Protein AF-A0A528D7T6-F1 (afdb_monomer)

pLDDT: mean 82.56, std 14.72, range [48.28, 98.5]

Structure (mmCIF, N/CA/C/O backbone):
data_AF-A0A528D7T6-F1
#
_entry.id   AF-A0A528D7T6-F1
#
loop_
_atom_site.group_PDB
_atom_site.id
_atom_site.type_symbol
_atom_site.label_atom_id
_atom_site.label_alt_id
_atom_site.label_comp_id
_atom_site.label_asym_id
_atom_site.label_entity_id
_atom_site.label_seq_id
_atom_site.pdbx_PDB_ins_code
_atom_site.Cartn_x
_atom_site.Cartn_y
_atom_site.Cartn_z
_atom_site.occupancy
_atom_site.B_iso_or_equiv
_atom_site.auth_seq_id
_atom_site.auth_comp_id
_atom_site.auth_asym_id
_atom_site.auth_atom_id
_atom_site.pdbx_PDB_model_num
ATOM 1 N N . PRO A 1 1 ? -7.955 -0.238 -33.251 1.00 48.28 1 PRO A N 1
ATOM 2 C CA . PRO A 1 1 ? -7.322 0.953 -33.872 1.00 48.28 1 PRO A CA 1
ATOM 3 C C . PRO A 1 1 ? -5.791 0.868 -33.806 1.00 48.28 1 PRO A C 1
ATOM 5 O O . PRO A 1 1 ? -5.232 0.668 -32.732 1.00 48.28 1 PRO A O 1
ATOM 8 N N . MET A 1 2 ? -5.124 0.998 -34.954 1.00 58.38 2 MET A N 1
ATOM 9 C CA . MET A 1 2 ? -3.669 0.837 -35.115 1.00 58.38 2 MET A CA 1
ATOM 10 C C . MET A 1 2 ? -2.843 1.796 -34.225 1.00 58.38 2 MET A C 1
ATOM 12 O O . MET A 1 2 ? -1.721 1.476 -33.854 1.00 58.38 2 MET A O 1
ATOM 16 N N . VAL A 1 3 ? -3.449 2.910 -33.795 1.00 59.38 3 VAL A N 1
ATOM 17 C CA . VAL A 1 3 ? -2.856 3.960 -32.942 1.00 59.38 3 VAL A CA 1
ATOM 18 C C . VAL A 1 3 ? -2.867 3.620 -31.439 1.00 59.38 3 VAL A C 1
ATOM 20 O O . VAL A 1 3 ? -2.119 4.212 -30.672 1.00 59.38 3 VAL A O 1
ATOM 23 N N . LEU A 1 4 ? -3.668 2.641 -30.990 1.00 57.31 4 LEU A N 1
ATOM 24 C CA . LEU A 1 4 ? -3.668 2.220 -29.576 1.00 57.31 4 LEU A CA 1
ATOM 25 C C . LEU A 1 4 ? -2.465 1.335 -29.225 1.00 57.31 4 LEU A C 1
ATOM 27 O O . LEU A 1 4 ? -2.026 1.330 -28.081 1.00 57.31 4 LEU A O 1
ATOM 31 N N . ARG A 1 5 ? -1.915 0.596 -30.196 1.00 58.53 5 ARG A N 1
ATOM 32 C CA . ARG A 1 5 ? -0.816 -0.353 -29.954 1.00 58.53 5 ARG A CA 1
ATOM 33 C C . ARG A 1 5 ? 0.471 0.314 -29.435 1.00 58.53 5 ARG A C 1
ATOM 35 O O . ARG A 1 5 ? 0.990 -0.198 -28.451 1.00 58.53 5 ARG A O 1
ATOM 42 N N . PRO A 1 6 ? 0.949 1.444 -29.998 1.00 59.03 6 PRO A N 1
ATOM 43 C CA . PRO A 1 6 ? 2.157 2.116 -29.511 1.00 59.03 6 PRO A CA 1
ATOM 44 C C . PRO A 1 6 ? 1.998 2.698 -28.101 1.00 59.03 6 PRO A C 1
ATOM 46 O O . PRO A 1 6 ? 2.910 2.631 -27.286 1.00 59.03 6 PRO A O 1
ATOM 49 N N . VAL A 1 7 ? 0.823 3.253 -27.787 1.00 59.69 7 VAL A N 1
ATOM 50 C CA . VAL A 1 7 ? 0.542 3.809 -26.453 1.00 59.69 7 VAL A CA 1
ATOM 51 C C . VAL A 1 7 ? 0.493 2.691 -25.415 1.00 59.69 7 VAL A C 1
ATOM 53 O O . VAL A 1 7 ? 1.084 2.818 -24.347 1.00 59.69 7 VAL A O 1
ATOM 56 N N . VAL A 1 8 ? -0.153 1.572 -25.750 1.00 58.97 8 VAL A N 1
ATOM 57 C CA . VAL A 1 8 ? -0.197 0.384 -24.891 1.00 58.97 8 VAL A CA 1
ATOM 58 C C . VAL A 1 8 ? 1.191 -0.228 -24.717 1.00 58.97 8 VAL A C 1
ATOM 60 O O . VAL A 1 8 ? 1.508 -0.620 -23.606 1.00 58.97 8 VAL A O 1
ATOM 63 N N . SER A 1 9 ? 2.046 -0.263 -25.743 1.00 61.41 9 SER A N 1
ATOM 64 C CA . SER A 1 9 ? 3.409 -0.797 -25.608 1.00 61.41 9 SER A CA 1
ATOM 65 C C . SER A 1 9 ? 4.334 0.107 -24.790 1.00 61.41 9 SER A C 1
ATOM 67 O O . SER A 1 9 ? 5.147 -0.396 -24.027 1.00 61.41 9 SER A O 1
ATOM 69 N N . VAL A 1 10 ? 4.200 1.433 -24.903 1.00 62.38 10 VAL A N 1
ATOM 70 C CA . VAL A 1 10 ? 4.949 2.383 -24.059 1.00 62.38 10 VAL A CA 1
ATOM 71 C C . VAL A 1 10 ? 4.461 2.321 -22.613 1.00 62.38 10 VAL A C 1
ATOM 73 O O . VAL A 1 10 ? 5.266 2.384 -21.688 1.00 62.38 10 VAL A O 1
ATOM 76 N N . LEU A 1 11 ? 3.149 2.170 -22.403 1.00 61.44 11 LEU A N 1
ATOM 77 C CA . LEU A 1 11 ? 2.601 1.888 -21.082 1.00 61.44 11 LEU A CA 1
ATOM 78 C C . LEU A 1 11 ? 3.108 0.543 -20.563 1.00 61.44 11 LEU A C 1
ATOM 80 O O . LEU A 1 11 ? 3.524 0.506 -19.423 1.00 61.44 11 LEU A O 1
ATOM 84 N N . ASP A 1 12 ? 3.140 -0.519 -21.369 1.00 62.59 12 ASP A N 1
ATOM 85 C CA . ASP A 1 12 ? 3.636 -1.850 -20.984 1.00 62.59 12 ASP A CA 1
ATOM 86 C C . ASP A 1 12 ? 5.122 -1.825 -20.594 1.00 62.59 12 ASP A C 1
ATOM 88 O O . ASP A 1 12 ? 5.502 -2.371 -19.563 1.00 62.59 12 ASP A O 1
ATOM 92 N N . GLU A 1 13 ? 5.963 -1.118 -21.352 1.00 60.53 13 GLU A N 1
ATOM 93 C CA . GLU A 1 13 ? 7.365 -0.878 -20.984 1.00 60.53 13 GLU A CA 1
ATOM 94 C C . GLU A 1 13 ? 7.502 -0.077 -19.692 1.00 60.53 13 GLU A C 1
ATOM 96 O O . GLU A 1 13 ? 8.329 -0.408 -18.847 1.00 60.53 13 GLU A O 1
ATOM 101 N N . LYS A 1 14 ? 6.672 0.955 -19.504 1.00 59.00 14 LYS A N 1
ATOM 102 C CA . LYS A 1 14 ? 6.654 1.710 -18.250 1.00 59.00 14 LYS A CA 1
ATOM 103 C C . LYS A 1 14 ? 6.065 0.907 -17.101 1.00 59.00 14 LYS A C 1
ATOM 105 O O . LYS A 1 14 ? 6.457 1.172 -15.976 1.00 59.00 14 LYS A O 1
ATOM 110 N N . LEU A 1 15 ? 5.145 -0.025 -17.351 1.00 61.56 15 LEU A N 1
ATOM 111 C CA . LEU A 1 15 ? 4.477 -0.906 -16.384 1.00 61.56 15 LEU A CA 1
ATOM 112 C C . LEU A 1 15 ? 5.413 -2.023 -15.910 1.00 61.56 15 LEU A C 1
ATOM 114 O O . LEU A 1 15 ? 5.404 -2.380 -14.729 1.00 61.56 15 LEU A O 1
ATOM 118 N N . LYS A 1 16 ? 6.260 -2.547 -16.805 1.00 57.72 16 LYS A N 1
ATOM 119 C CA . LYS A 1 16 ? 7.308 -3.519 -16.479 1.00 57.72 16 LYS A CA 1
ATOM 120 C C . LYS A 1 16 ? 8.270 -2.917 -15.456 1.00 57.72 16 LYS A C 1
ATOM 122 O O . LYS A 1 16 ? 9.040 -2.012 -15.750 1.00 57.72 16 LYS A O 1
ATOM 127 N N . GLY A 1 17 ? 8.213 -3.420 -14.224 1.00 60.75 17 GLY A N 1
ATOM 128 C CA . GLY A 1 17 ? 9.040 -2.929 -13.120 1.00 60.75 17 GLY A CA 1
ATOM 129 C C . GLY A 1 17 ? 8.464 -1.747 -12.334 1.00 60.75 17 GLY A C 1
ATOM 130 O O . GLY A 1 17 ? 9.073 -1.362 -11.338 1.00 60.75 17 GLY A O 1
ATOM 131 N N . SER A 1 18 ? 7.320 -1.173 -12.734 1.00 73.62 18 SER A N 1
ATOM 132 C CA . SER A 1 18 ? 6.689 -0.046 -12.022 1.00 73.62 18 SER A CA 1
ATOM 133 C C . SER A 1 18 ? 5.397 -0.394 -11.298 1.00 73.62 18 SER A C 1
ATOM 135 O O . SER A 1 18 ? 4.955 0.401 -10.476 1.00 73.62 18 SER A O 1
ATOM 137 N N . LEU A 1 19 ? 4.803 -1.566 -11.549 1.00 80.00 19 LEU A N 1
ATOM 138 C CA . LEU A 1 19 ? 3.559 -1.980 -10.891 1.00 80.00 19 LEU A CA 1
ATOM 139 C C . LEU A 1 19 ? 3.672 -1.967 -9.366 1.00 80.00 19 LEU A C 1
ATOM 141 O O . LEU A 1 19 ? 2.816 -1.412 -8.686 1.00 80.00 19 LEU A O 1
ATOM 145 N N . SER A 1 20 ? 4.755 -2.520 -8.833 1.00 86.19 20 SER A N 1
ATOM 146 C CA . SER A 1 20 ? 5.105 -2.439 -7.414 1.00 86.19 20 SER A CA 1
ATOM 147 C C . SER A 1 20 ? 5.244 -0.983 -6.949 1.00 86.19 20 SER A C 1
ATOM 149 O O . SER A 1 20 ? 4.707 -0.619 -5.906 1.00 86.19 20 SER A O 1
ATOM 151 N N . GLY A 1 21 ? 5.892 -0.133 -7.751 1.00 86.00 21 GLY A N 1
ATOM 152 C CA . GLY A 1 21 ? 5.995 1.311 -7.530 1.00 86.00 21 GLY A CA 1
ATOM 153 C C . GLY A 1 21 ? 4.634 2.005 -7.443 1.00 86.00 21 GLY A C 1
ATOM 154 O O . GLY A 1 21 ? 4.413 2.816 -6.547 1.00 86.00 21 GLY A O 1
ATOM 155 N N . PHE A 1 22 ? 3.696 1.653 -8.324 1.00 87.31 22 PHE A N 1
ATOM 156 C CA . PHE A 1 22 ? 2.332 2.183 -8.317 1.00 87.31 22 PHE A CA 1
ATOM 157 C C . PHE A 1 22 ? 1.560 1.719 -7.092 1.00 87.31 22 PHE A C 1
ATOM 159 O O . PHE A 1 22 ? 0.891 2.531 -6.458 1.00 87.31 22 PHE A O 1
ATOM 166 N N . VAL A 1 23 ? 1.699 0.442 -6.725 1.00 90.88 23 VAL A N 1
ATOM 167 C CA . VAL A 1 23 ? 1.124 -0.099 -5.491 1.00 90.88 23 VAL A CA 1
ATOM 168 C C . VAL A 1 23 ? 1.648 0.681 -4.284 1.00 90.88 23 VAL A C 1
ATOM 170 O O . VAL A 1 23 ? 0.843 1.182 -3.509 1.00 90.88 23 VAL A O 1
ATOM 173 N N . GLY A 1 24 ? 2.963 0.881 -4.158 1.00 92.06 24 GLY A N 1
ATOM 174 C CA . GLY A 1 24 ? 3.536 1.649 -3.046 1.00 92.06 24 GLY A CA 1
ATOM 175 C C . GLY A 1 24 ? 3.103 3.117 -3.022 1.00 92.06 24 GLY A C 1
ATOM 176 O O . GLY A 1 24 ? 2.778 3.642 -1.961 1.00 92.06 24 GLY A O 1
ATOM 177 N N . ALA A 1 25 ? 3.026 3.775 -4.182 1.00 90.44 25 ALA A N 1
ATOM 178 C CA . ALA A 1 25 ? 2.553 5.157 -4.270 1.00 90.44 25 ALA A CA 1
ATOM 179 C C . ALA A 1 25 ? 1.080 5.298 -3.848 1.00 90.44 25 ALA A C 1
ATOM 181 O O . ALA A 1 25 ? 0.717 6.260 -3.171 1.00 90.44 25 ALA A O 1
ATOM 182 N N . LEU A 1 26 ? 0.229 4.345 -4.236 1.00 91.69 26 LEU A N 1
ATOM 183 C CA . LEU A 1 26 ? -1.191 4.345 -3.882 1.00 91.69 26 LEU A CA 1
ATOM 184 C C . LEU A 1 26 ? -1.428 3.933 -2.428 1.00 91.69 26 LEU A C 1
ATOM 186 O O . LEU A 1 26 ? -2.291 4.521 -1.787 1.00 91.69 26 LEU A O 1
ATOM 190 N N . LEU A 1 27 ? -0.645 2.994 -1.889 1.00 94.62 27 LEU A N 1
ATOM 191 C CA . LEU A 1 27 ? -0.640 2.675 -0.457 1.00 94.62 27 LEU A CA 1
ATOM 192 C C . LEU A 1 27 ? -0.335 3.916 0.386 1.00 94.62 27 LEU A C 1
ATOM 194 O O . LEU A 1 27 ? -1.046 4.192 1.351 1.00 94.62 27 LEU A O 1
ATOM 198 N N . LEU A 1 28 ? 0.668 4.703 -0.011 1.00 94.75 28 LEU A N 1
ATOM 199 C CA . LEU A 1 28 ? 1.002 5.935 0.696 1.00 94.75 28 LEU A CA 1
ATOM 200 C C . LEU A 1 28 ? -0.116 6.977 0.572 1.00 94.75 28 LEU A C 1
ATOM 202 O O . LEU A 1 28 ? -0.528 7.546 1.573 1.00 94.75 28 LEU A O 1
ATOM 206 N N . ARG A 1 29 ? -0.617 7.218 -0.645 1.00 92.44 29 ARG A N 1
ATOM 207 C CA . ARG A 1 29 ? -1.605 8.275 -0.915 1.00 92.44 29 ARG A CA 1
ATOM 208 C C . ARG A 1 29 ? -2.988 7.990 -0.322 1.00 92.44 29 ARG A C 1
ATOM 210 O O . ARG A 1 29 ? -3.626 8.914 0.167 1.00 92.44 29 ARG A O 1
ATOM 217 N N . ASP A 1 30 ? -3.476 6.757 -0.450 1.00 94.19 30 ASP A N 1
ATOM 218 C CA . ASP A 1 30 ? -4.867 6.408 -0.128 1.00 94.19 30 ASP A CA 1
ATOM 219 C C . ASP A 1 30 ? -5.017 5.797 1.277 1.00 94.19 30 ASP A C 1
ATOM 221 O O . ASP A 1 30 ? -6.130 5.778 1.799 1.00 94.19 30 ASP A O 1
ATOM 225 N N . TYR A 1 31 ? -3.934 5.282 1.874 1.00 96.06 31 TYR A N 1
ATOM 226 C CA . TYR A 1 31 ? -3.991 4.506 3.123 1.00 96.06 31 TYR A CA 1
ATOM 227 C C . TYR A 1 31 ? -2.966 4.935 4.190 1.00 96.06 31 TYR A C 1
ATOM 229 O O . TYR A 1 31 ? -2.950 4.351 5.280 1.00 96.06 31 TYR A O 1
ATOM 237 N N . ASP A 1 32 ? -2.125 5.936 3.899 1.00 96.38 32 ASP A N 1
ATOM 238 C CA . ASP A 1 32 ? -1.019 6.398 4.752 1.00 96.38 32 ASP A CA 1
ATOM 239 C C . ASP A 1 32 ? -0.004 5.290 5.092 1.00 96.38 32 ASP A C 1
ATOM 241 O O . ASP A 1 32 ? 0.564 5.240 6.185 1.00 96.38 32 ASP A O 1
ATOM 245 N N . VAL A 1 33 ? 0.228 4.372 4.149 1.00 97.25 33 VAL A N 1
ATOM 246 C CA . VAL A 1 33 ? 1.160 3.249 4.309 1.00 97.25 33 VAL A CA 1
ATOM 247 C C . VAL A 1 33 ? 2.416 3.488 3.474 1.00 97.25 33 VAL A C 1
ATOM 249 O O . VAL A 1 33 ? 2.392 3.412 2.245 1.00 97.25 33 VAL A O 1
ATOM 252 N N . LEU A 1 34 ? 3.542 3.733 4.145 1.00 96.25 34 LEU A N 1
ATOM 253 C CA . LEU A 1 34 ? 4.848 3.850 3.499 1.00 96.25 34 LEU A CA 1
ATOM 254 C C . LEU A 1 34 ? 5.502 2.472 3.340 1.00 96.25 34 LEU A C 1
ATOM 256 O O . LEU A 1 34 ? 5.641 1.724 4.306 1.00 96.25 34 LEU A O 1
ATOM 260 N N . VAL A 1 35 ? 5.963 2.170 2.128 1.00 95.12 35 VAL A N 1
ATOM 261 C CA . VAL A 1 35 ? 6.739 0.962 1.817 1.00 95.12 35 VAL A CA 1
ATOM 262 C C . VAL A 1 35 ? 8.033 1.325 1.099 1.00 95.12 35 VAL A C 1
ATOM 264 O O . VAL A 1 35 ? 8.137 2.387 0.482 1.00 95.12 35 VAL A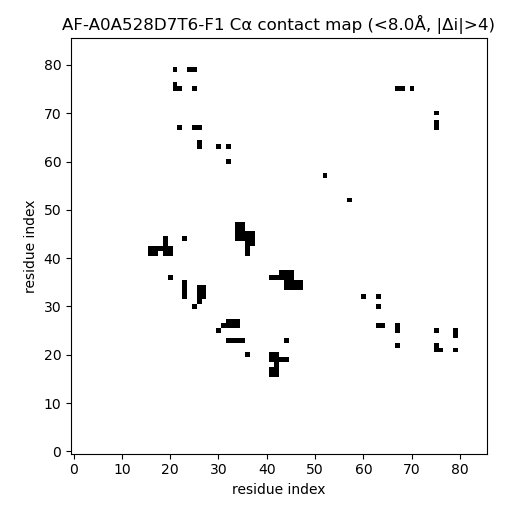 O 1
ATOM 267 N N . ALA A 1 36 ? 9.012 0.428 1.158 1.00 92.12 36 ALA A N 1
ATOM 268 C CA . ALA A 1 36 ? 10.265 0.559 0.428 1.00 92.12 36 ALA A CA 1
ATOM 269 C C . ALA A 1 36 ? 10.348 -0.469 -0.708 1.00 92.12 36 ALA A C 1
ATOM 271 O O . ALA A 1 36 ? 9.594 -1.441 -0.761 1.00 92.12 36 ALA A O 1
ATOM 272 N N . PHE A 1 37 ? 11.308 -0.271 -1.607 1.00 90.12 37 PHE A N 1
ATOM 273 C CA . PHE A 1 37 ? 11.624 -1.209 -2.681 1.00 90.12 37 PHE A CA 1
ATOM 274 C C . PHE A 1 37 ? 13.076 -1.631 -2.567 1.00 90.12 37 PHE A C 1
ATOM 276 O O . PHE A 1 37 ? 13.931 -0.843 -2.159 1.00 90.12 37 PHE A O 1
ATOM 283 N N . THR A 1 38 ? 13.364 -2.874 -2.938 1.00 86.38 38 THR A N 1
ATOM 284 C CA . THR A 1 38 ? 14.757 -3.316 -3.011 1.00 86.38 38 THR A CA 1
ATOM 285 C C . THR A 1 38 ? 15.444 -2.697 -4.227 1.00 86.38 38 THR A C 1
ATOM 287 O O . THR A 1 38 ? 14.826 -2.509 -5.277 1.00 86.38 38 THR A O 1
ATOM 290 N N . GLU A 1 39 ? 16.734 -2.398 -4.096 1.00 80.44 39 GLU A N 1
ATOM 291 C CA . GLU A 1 39 ? 17.521 -1.797 -5.176 1.00 80.44 39 GLU A CA 1
ATOM 292 C C . GLU A 1 39 ? 17.715 -2.765 -6.355 1.00 80.44 39 GLU A C 1
ATOM 294 O O . GLU A 1 39 ? 17.599 -2.371 -7.514 1.00 80.44 39 GLU A O 1
ATOM 299 N N . TYR A 1 40 ? 17.926 -4.050 -6.052 1.00 79.19 40 TYR A N 1
ATOM 300 C CA . TYR A 1 40 ? 18.157 -5.100 -7.047 1.00 79.19 40 TYR A CA 1
ATOM 301 C C . TYR A 1 40 ? 16.894 -5.536 -7.788 1.00 79.19 40 TYR A C 1
ATOM 303 O O . TYR A 1 40 ? 16.958 -5.886 -8.965 1.00 79.19 40 TYR A O 1
ATOM 311 N N . ASN A 1 41 ? 15.743 -5.550 -7.112 1.00 81.88 41 ASN A N 1
ATOM 312 C CA . ASN A 1 41 ? 14.492 -5.980 -7.714 1.00 81.88 41 ASN A CA 1
ATOM 313 C C . ASN A 1 41 ? 13.359 -5.035 -7.325 1.00 81.88 41 ASN A C 1
ATOM 315 O O . ASN A 1 41 ? 12.746 -5.150 -6.260 1.00 81.88 41 ASN A O 1
ATOM 319 N N . ARG A 1 42 ? 13.035 -4.127 -8.246 1.00 80.25 42 ARG A N 1
ATOM 320 C CA . ARG A 1 42 ? 11.957 -3.157 -8.044 1.00 80.25 42 ARG A CA 1
ATOM 321 C C . ARG A 1 42 ? 10.580 -3.805 -7.956 1.00 80.25 42 ARG A C 1
ATOM 323 O O . ARG A 1 42 ? 9.685 -3.174 -7.414 1.00 80.25 42 ARG A O 1
ATOM 330 N N . ASN A 1 43 ? 10.404 -5.056 -8.394 1.00 85.06 43 ASN A N 1
ATOM 331 C CA . ASN A 1 43 ? 9.147 -5.797 -8.233 1.00 85.06 43 ASN A CA 1
ATOM 332 C C . ASN A 1 43 ? 8.948 -6.362 -6.816 1.00 85.06 43 ASN A C 1
ATOM 334 O O . ASN A 1 43 ? 7.895 -6.927 -6.536 1.00 85.06 43 ASN A O 1
ATOM 338 N N . VAL A 1 44 ? 9.933 -6.216 -5.923 1.00 89.69 44 VAL A N 1
ATOM 339 C CA . VAL A 1 44 ? 9.835 -6.645 -4.524 1.00 89.69 44 VAL A CA 1
ATOM 340 C C . VAL A 1 44 ? 9.559 -5.434 -3.639 1.00 89.69 44 VAL A C 1
ATOM 342 O O . VAL A 1 44 ? 10.405 -4.547 -3.496 1.00 89.69 44 VAL A O 1
ATOM 345 N N . ILE A 1 45 ? 8.375 -5.425 -3.025 1.00 91.81 45 ILE A N 1
ATOM 346 C CA . ILE A 1 45 ? 8.015 -4.479 -1.966 1.00 91.81 45 ILE A CA 1
ATOM 347 C C . ILE A 1 45 ? 8.641 -4.980 -0.665 1.00 91.81 45 ILE A C 1
ATOM 349 O O . ILE A 1 45 ? 8.385 -6.105 -0.238 1.00 91.81 45 ILE A O 1
ATOM 353 N N . ARG A 1 46 ? 9.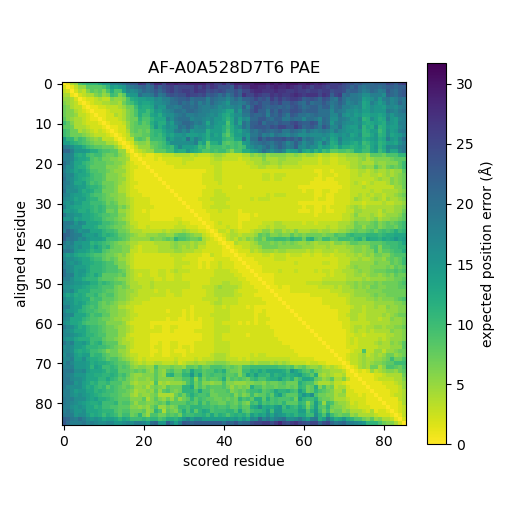475 -4.149 -0.041 1.00 94.12 46 ARG A N 1
ATOM 354 C CA . ARG A 1 46 ? 10.129 -4.444 1.233 1.00 94.12 46 ARG A CA 1
ATOM 355 C C . ARG A 1 46 ? 9.316 -3.828 2.366 1.00 94.12 46 ARG A C 1
ATOM 357 O O . ARG A 1 46 ? 9.067 -2.621 2.374 1.00 94.12 46 ARG A O 1
ATOM 364 N N . LEU A 1 47 ? 8.939 -4.664 3.328 1.00 95.31 47 LEU A N 1
ATOM 365 C CA . LEU A 1 47 ? 8.282 -4.240 4.559 1.00 95.31 47 LEU A CA 1
ATOM 366 C C . LEU A 1 47 ? 9.321 -4.211 5.675 1.00 95.31 47 LEU A C 1
ATOM 368 O O . LEU A 1 47 ? 9.861 -5.249 6.048 1.00 95.31 47 LEU A O 1
ATOM 372 N N . GLU A 1 48 ? 9.599 -3.018 6.187 1.00 95.25 48 GLU A N 1
ATOM 373 C CA . GLU A 1 48 ? 10.528 -2.801 7.300 1.00 95.25 48 GLU A CA 1
ATOM 374 C C . GLU A 1 48 ? 9.877 -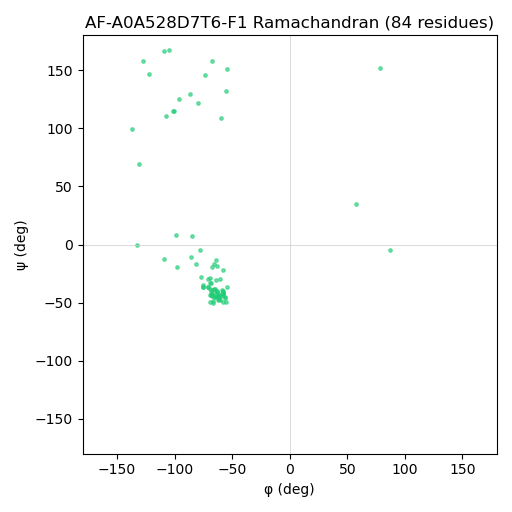1.905 8.348 1.00 95.25 48 GLU A C 1
ATOM 376 O O . GLU A 1 48 ? 10.244 -0.735 8.489 1.00 95.25 48 GLU A O 1
ATOM 381 N N . PRO A 1 49 ? 8.851 -2.409 9.051 1.00 96.00 49 PRO A N 1
ATOM 382 C CA . PRO A 1 49 ? 8.245 -1.633 10.112 1.00 96.00 49 PRO A CA 1
ATOM 383 C C . PRO A 1 49 ? 9.239 -1.465 11.276 1.00 96.00 49 PRO A C 1
ATOM 385 O O . PRO A 1 49 ? 10.145 -2.288 11.453 1.00 96.00 49 PRO A O 1
ATOM 388 N N . PRO A 1 50 ? 9.062 -0.438 12.123 1.00 96.25 50 PRO A N 1
ATOM 389 C CA . PRO A 1 50 ? 9.804 -0.324 13.373 1.00 96.25 50 PRO A CA 1
ATOM 390 C C . PRO A 1 50 ? 9.656 -1.584 14.237 1.00 96.25 50 PRO A C 1
ATOM 392 O O . PRO A 1 50 ? 8.603 -2.217 14.240 1.00 96.25 50 PRO A O 1
ATOM 395 N N . LEU A 1 51 ? 10.662 -1.909 15.054 1.00 97.19 51 LEU A N 1
ATOM 396 C CA . LEU A 1 51 ? 10.638 -3.108 15.914 1.00 97.19 51 LEU A CA 1
ATOM 397 C C . LEU A 1 51 ? 9.534 -3.093 16.988 1.00 97.19 51 LEU A C 1
ATOM 399 O O . LEU A 1 51 ? 9.235 -4.122 17.580 1.00 97.19 51 LEU A O 1
ATOM 403 N N . ILE A 1 52 ? 8.916 -1.934 17.221 1.00 97.62 52 ILE A N 1
ATOM 404 C CA . ILE A 1 52 ? 7.751 -1.755 18.098 1.00 97.62 52 ILE A CA 1
ATOM 405 C C . ILE A 1 52 ? 6.413 -2.051 17.395 1.00 97.62 52 ILE A C 1
ATOM 407 O O . ILE A 1 52 ? 5.356 -1.750 17.946 1.00 97.62 52 ILE A O 1
ATOM 411 N N . CYS A 1 53 ? 6.438 -2.570 16.162 1.00 97.62 53 CYS A N 1
ATOM 412 C CA . CYS A 1 53 ? 5.241 -2.908 15.398 1.00 97.62 53 CYS A CA 1
ATOM 413 C C . CYS A 1 53 ? 4.335 -3.866 16.187 1.00 97.62 53 CYS A C 1
ATOM 415 O O . CYS A 1 53 ? 4.799 -4.874 16.717 1.00 97.62 53 CYS A O 1
ATOM 417 N N . GLN A 1 54 ? 3.044 -3.548 16.249 1.00 98.50 54 GLN A N 1
ATOM 418 C CA . GLN A 1 54 ? 2.031 -4.352 16.919 1.00 98.50 54 GLN A CA 1
ATOM 419 C C . GLN A 1 54 ? 1.181 -5.090 15.882 1.00 98.50 54 GLN A C 1
ATOM 421 O O . GLN A 1 54 ? 1.243 -4.794 14.685 1.00 98.50 54 GLN A O 1
ATOM 426 N N . ARG A 1 55 ? 0.380 -6.057 16.337 1.00 98.19 55 ARG A N 1
ATOM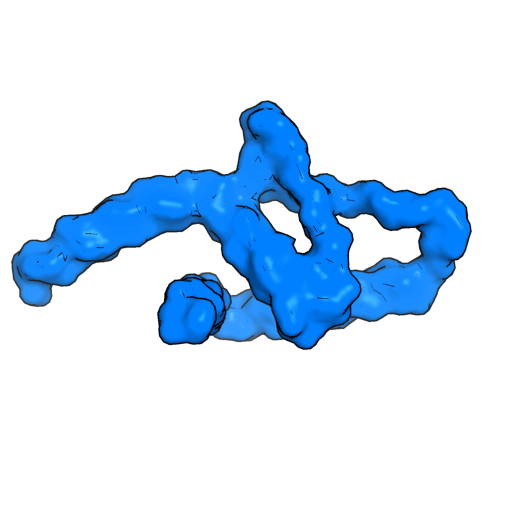 427 C CA . ARG A 1 55 ? -0.468 -6.868 15.453 1.00 98.19 55 ARG A CA 1
ATOM 428 C C . ARG A 1 55 ? -1.439 -5.994 14.660 1.00 98.19 55 ARG A C 1
ATOM 430 O O . ARG A 1 55 ? -1.583 -6.184 13.461 1.00 98.19 55 ARG A O 1
ATOM 437 N N . GLU A 1 56 ? -1.989 -4.972 15.299 1.00 98.19 56 GLU A N 1
ATOM 438 C CA . GLU A 1 56 ? -2.977 -4.065 14.719 1.00 98.19 56 GLU A CA 1
ATOM 439 C C . GLU A 1 56 ? -2.394 -3.268 13.537 1.00 98.19 56 GLU A C 1
ATOM 441 O O . GLU A 1 56 ? -3.103 -2.942 12.587 1.00 98.19 56 GLU A O 1
ATOM 446 N N . HIS A 1 57 ? -1.086 -2.979 13.546 1.00 97.62 57 HIS A N 1
ATOM 447 C CA . HIS A 1 57 ? -0.413 -2.341 12.409 1.00 97.62 57 HIS A CA 1
ATOM 448 C C . HIS A 1 57 ? -0.278 -3.293 11.215 1.00 97.62 57 HIS A C 1
ATOM 450 O O . HIS A 1 57 ? -0.389 -2.859 10.068 1.00 97.62 57 HIS A O 1
ATOM 456 N N . VAL A 1 58 ? -0.035 -4.581 11.481 1.00 97.81 58 VAL A N 1
ATOM 457 C CA . VAL A 1 58 ? 0.030 -5.620 10.445 1.00 97.81 58 VAL A CA 1
ATOM 458 C C . VAL A 1 58 ? -1.352 -5.830 9.837 1.00 97.81 58 VAL A C 1
ATOM 460 O O . VAL A 1 58 ? -1.471 -5.845 8.615 1.00 97.81 58 VAL A O 1
ATOM 463 N N . ASP A 1 59 ? -2.391 -5.901 10.669 1.00 98.38 59 ASP A N 1
ATOM 464 C CA . ASP A 1 59 ? -3.776 -6.041 10.216 1.00 98.38 59 ASP A CA 1
ATOM 465 C C . ASP A 1 59 ? -4.185 -4.847 9.341 1.00 98.38 59 ASP A C 1
ATOM 467 O O . ASP A 1 59 ? -4.630 -5.038 8.209 1.00 98.38 59 ASP A O 1
ATOM 471 N N . ARG A 1 60 ? -3.897 -3.611 9.781 1.00 98.00 60 ARG A N 1
ATOM 472 C CA . ARG A 1 60 ? -4.141 -2.400 8.978 1.00 98.00 60 ARG A CA 1
ATOM 473 C C . ARG A 1 60 ? -3.403 -2.429 7.635 1.00 98.00 60 ARG A C 1
ATOM 475 O O . ARG A 1 60 ? -3.951 -1.992 6.623 1.00 98.00 60 ARG A O 1
ATOM 482 N N . PHE A 1 61 ? -2.162 -2.916 7.606 1.00 97.81 61 PHE A N 1
ATOM 483 C CA . PHE A 1 61 ? -1.412 -3.067 6.357 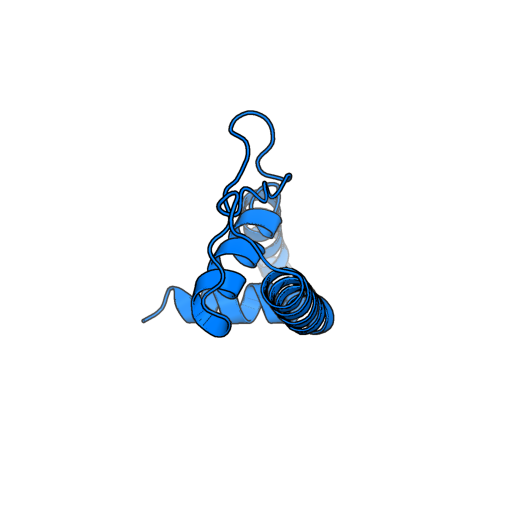1.00 97.81 61 PHE A CA 1
ATOM 484 C C . PHE A 1 61 ? -2.066 -4.091 5.421 1.00 97.81 61 PHE A C 1
ATOM 486 O O . PHE A 1 61 ? -2.205 -3.819 4.229 1.00 97.81 61 PHE A O 1
ATOM 493 N N . ILE A 1 62 ? -2.478 -5.246 5.951 1.00 97.94 62 ILE A N 1
ATOM 494 C CA . ILE A 1 62 ? -3.140 -6.304 5.178 1.00 97.94 62 ILE A CA 1
ATOM 495 C C . ILE A 1 62 ? -4.451 -5.785 4.587 1.00 97.94 62 ILE A C 1
ATOM 497 O O . ILE A 1 62 ? -4.670 -5.947 3.390 1.00 97.94 62 ILE A O 1
ATOM 501 N N . GLU A 1 63 ? -5.280 -5.109 5.383 1.00 98.25 63 GLU A N 1
ATOM 502 C CA . GLU A 1 63 ? -6.542 -4.516 4.924 1.00 98.25 63 GLU A CA 1
ATOM 503 C C . GLU A 1 63 ? -6.322 -3.476 3.816 1.00 98.25 63 GLU A C 1
ATOM 505 O O . GLU A 1 63 ? -7.022 -3.483 2.802 1.00 98.25 63 GLU A O 1
ATOM 510 N N . ALA A 1 64 ? -5.322 -2.601 3.969 1.00 97.81 64 ALA A N 1
ATOM 511 C CA . ALA A 1 64 ? -4.977 -1.608 2.954 1.00 97.81 64 ALA A CA 1
ATOM 512 C C . ALA A 1 64 ? -4.501 -2.262 1.648 1.00 97.81 64 ALA A C 1
ATOM 514 O O . ALA A 1 64 ? -4.935 -1.880 0.557 1.00 97.81 64 ALA A O 1
ATOM 515 N N . LEU A 1 65 ? -3.623 -3.262 1.756 1.00 96.38 65 LEU A N 1
ATOM 516 C CA . LEU A 1 65 ? -3.089 -3.980 0.606 1.00 96.38 65 LEU A CA 1
ATOM 517 C C . LEU A 1 65 ? -4.183 -4.766 -0.123 1.00 96.38 65 LEU A C 1
ATOM 519 O O . LEU A 1 65 ? -4.273 -4.678 -1.347 1.00 96.38 65 LEU A O 1
ATOM 523 N N . ASP A 1 66 ? -5.033 -5.484 0.607 1.00 96.75 66 ASP A N 1
ATOM 524 C CA . ASP A 1 66 ? -6.156 -6.237 0.045 1.00 96.75 66 ASP A CA 1
ATOM 525 C C . ASP A 1 66 ? -7.164 -5.311 -0.644 1.00 96.75 66 ASP A C 1
ATOM 527 O O . ASP A 1 66 ? -7.518 -5.517 -1.808 1.00 96.75 66 ASP A O 1
ATOM 531 N N . SER A 1 67 ? -7.547 -4.221 0.028 1.00 95.88 67 SER A N 1
ATOM 532 C CA . SER A 1 67 ? -8.447 -3.207 -0.520 1.00 95.88 67 SER A CA 1
ATOM 533 C C . SER A 1 67 ? -7.902 -2.595 -1.812 1.00 95.88 67 SER A C 1
ATOM 535 O O . SER A 1 67 ? -8.659 -2.397 -2.763 1.00 95.88 67 SER A O 1
ATOM 537 N N . LEU A 1 68 ? -6.595 -2.320 -1.883 1.00 93.25 68 LEU A N 1
ATOM 538 C CA . LEU A 1 68 ? -5.951 -1.776 -3.076 1.00 93.25 68 LEU A CA 1
ATOM 539 C C . LEU A 1 68 ? -5.898 -2.797 -4.220 1.00 93.25 68 LEU A C 1
ATOM 541 O O . LEU A 1 68 ? -6.279 -2.472 -5.347 1.00 93.25 68 LEU A O 1
ATOM 545 N N . LEU A 1 69 ? -5.432 -4.020 -3.951 1.00 91.50 69 LEU A N 1
ATOM 546 C CA . LEU A 1 69 ? -5.263 -5.055 -4.975 1.00 91.50 69 LEU A CA 1
ATOM 547 C C . LEU A 1 69 ? -6.60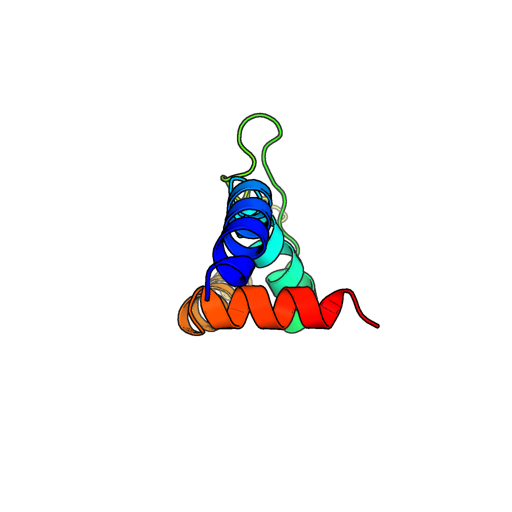6 -5.557 -5.521 1.00 91.50 69 LEU A C 1
ATOM 549 O O . LEU A 1 69 ? -6.720 -5.812 -6.723 1.00 91.50 69 LEU A O 1
ATOM 553 N N . SER A 1 70 ? -7.643 -5.593 -4.681 1.00 92.94 70 SER A N 1
ATOM 554 C CA . SER A 1 70 ? -9.010 -5.963 -5.066 1.00 92.94 70 SER A CA 1
ATOM 555 C C . SER A 1 70 ? -9.644 -5.012 -6.090 1.00 92.94 70 SER A C 1
ATOM 557 O O . SER A 1 70 ? -10.574 -5.402 -6.795 1.00 92.94 70 SER A O 1
ATOM 559 N N . ARG A 1 71 ? -9.123 -3.785 -6.258 1.00 87.62 71 ARG A N 1
ATOM 560 C CA . ARG A 1 71 ? -9.579 -2.850 -7.311 1.00 87.62 71 ARG A CA 1
ATOM 561 C C . ARG A 1 71 ? -9.229 -3.334 -8.726 1.00 87.62 71 ARG A C 1
ATOM 563 O O . ARG A 1 71 ? -9.814 -2.864 -9.703 1.00 87.62 71 ARG A O 1
ATOM 570 N N . GLY A 1 72 ? -8.262 -4.244 -8.849 1.00 82.44 72 GLY A N 1
ATOM 571 C CA . GLY A 1 72 ? -7.756 -4.748 -10.121 1.00 82.44 72 GLY A CA 1
ATOM 572 C C . GLY A 1 72 ? -6.781 -3.794 -10.823 1.00 82.44 72 GLY A C 1
ATOM 573 O O . GLY A 1 72 ? -6.846 -2.568 -10.707 1.00 82.44 72 GLY A O 1
ATOM 574 N N . ILE A 1 73 ? -5.874 -4.378 -11.612 1.00 74.38 73 ILE A N 1
ATOM 575 C CA . ILE A 1 73 ? -4.724 -3.693 -12.230 1.00 74.38 73 ILE A CA 1
ATOM 576 C C . ILE A 1 73 ? -5.120 -2.462 -13.067 1.00 74.38 73 ILE A C 1
ATOM 578 O O . ILE A 1 73 ? -4.440 -1.441 -13.043 1.00 74.38 73 ILE A O 1
ATOM 582 N N . VAL A 1 74 ? -6.254 -2.527 -13.773 1.00 71.69 74 VAL A N 1
ATOM 583 C CA . VAL A 1 74 ? -6.730 -1.444 -14.649 1.00 71.69 74 VAL A CA 1
ATOM 584 C C . VAL A 1 74 ? -7.157 -0.221 -13.836 1.00 71.69 74 VAL A C 1
ATOM 586 O O . VAL A 1 74 ? -6.836 0.906 -14.216 1.00 71.69 74 VAL A O 1
ATOM 589 N N . SER A 1 75 ? -7.843 -0.428 -12.706 1.00 75.94 75 SER A N 1
ATOM 590 C CA . SER A 1 75 ? -8.241 0.671 -11.820 1.00 75.94 75 SER A CA 1
ATOM 591 C C . SER A 1 75 ? -7.023 1.297 -11.151 1.00 75.94 75 SER A C 1
ATOM 593 O O . SER A 1 75 ? -6.895 2.515 -11.148 1.00 75.94 75 SER A O 1
ATOM 595 N N . ILE A 1 76 ? -6.087 0.471 -10.674 1.00 75.31 76 ILE A N 1
ATOM 596 C CA . ILE A 1 76 ? -4.833 0.913 -10.046 1.00 75.31 76 ILE A CA 1
ATOM 597 C C . ILE A 1 76 ? -4.052 1.839 -10.988 1.00 75.31 76 ILE A C 1
ATOM 599 O O . ILE A 1 76 ? -3.677 2.947 -10.609 1.00 75.31 76 ILE A O 1
ATOM 603 N N . VAL A 1 77 ? -3.857 1.428 -12.245 1.00 73.69 77 VAL A N 1
ATOM 604 C CA . VAL A 1 77 ? -3.139 2.244 -13.237 1.00 73.69 77 VAL A CA 1
ATOM 605 C C . VAL A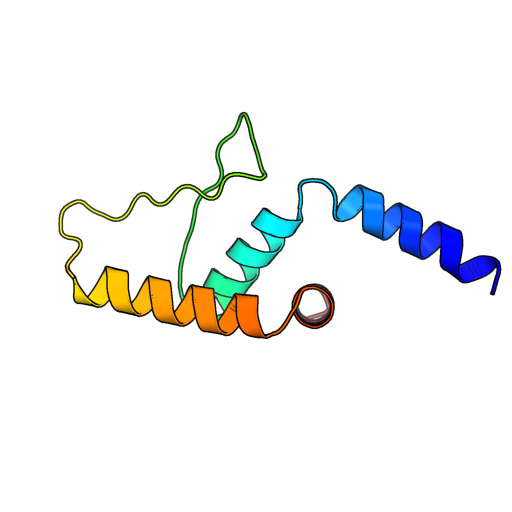 1 77 ? -3.886 3.548 -13.529 1.00 73.69 77 VAL A C 1
ATOM 607 O O . VAL A 1 77 ? -3.268 4.612 -13.583 1.00 73.69 77 VAL A O 1
ATOM 610 N N . LYS A 1 78 ? -5.216 3.501 -13.673 1.00 79.31 78 LYS A N 1
ATOM 611 C CA . LYS A 1 78 ? -6.043 4.698 -13.890 1.00 79.31 78 LYS A CA 1
ATOM 612 C C . LYS A 1 78 ? -5.939 5.687 -12.721 1.00 79.31 78 LYS A C 1
ATOM 614 O O . LYS A 1 78 ? -5.773 6.886 -12.949 1.00 79.31 78 LYS A O 1
ATOM 619 N N . ASP A 1 79 ? -6.011 5.194 -11.489 1.00 72.38 79 ASP A N 1
ATOM 620 C CA . ASP A 1 79 ? -5.950 6.004 -10.269 1.00 72.38 79 ASP A CA 1
ATOM 621 C C . ASP A 1 79 ? -4.559 6.600 -10.038 1.00 72.38 79 ASP A C 1
ATOM 623 O O . ASP A 1 79 ? -4.445 7.725 -9.536 1.00 72.38 79 ASP A O 1
ATOM 627 N N . PHE A 1 80 ? -3.511 5.876 -10.440 1.00 71.12 80 PHE A N 1
ATOM 628 C CA . PHE A 1 80 ? -2.145 6.382 -10.454 1.00 71.12 80 PHE A CA 1
ATOM 629 C C . PHE A 1 80 ? -1.977 7.506 -11.479 1.00 71.12 80 PHE A C 1
ATOM 631 O O . PHE A 1 80 ? -1.524 8.585 -11.120 1.00 71.12 80 PHE A O 1
ATOM 638 N N . VAL A 1 81 ? -2.404 7.319 -12.734 1.00 76.44 81 VAL A N 1
ATOM 639 C CA . VAL A 1 81 ? -2.315 8.38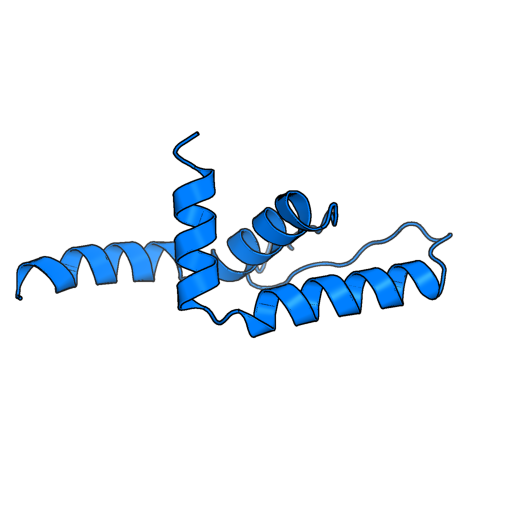3 -13.753 1.00 76.44 81 VAL A CA 1
ATOM 640 C C . VAL A 1 81 ? -3.072 9.633 -13.300 1.00 76.44 81 VAL A C 1
ATOM 642 O O . VAL A 1 81 ? -2.550 10.737 -13.409 1.00 76.44 81 VAL A O 1
ATOM 645 N N . LYS A 1 82 ? -4.262 9.472 -12.707 1.00 78.06 82 LYS A N 1
ATOM 646 C CA . LYS A 1 82 ? -5.028 10.587 -12.129 1.00 78.06 82 LYS A CA 1
ATOM 647 C C . LYS A 1 82 ? -4.271 11.313 -11.005 1.00 78.06 82 LYS A C 1
ATOM 649 O O . LYS A 1 82 ? -4.484 12.507 -10.819 1.00 78.06 82 LYS A O 1
ATOM 654 N N . SER A 1 83 ? -3.400 10.618 -10.271 1.00 73.81 83 SER A N 1
ATOM 655 C CA . SER A 1 83 ? -2.587 11.196 -9.191 1.00 73.81 83 SER A CA 1
ATOM 656 C C . SER A 1 83 ? -1.509 12.153 -9.694 1.00 73.81 83 SER A C 1
ATOM 658 O O . SER A 1 83 ? -1.158 13.079 -8.977 1.00 73.81 83 SER A O 1
ATOM 660 N N . GLN A 1 84 ? -1.010 11.943 -10.915 1.00 71.12 84 GLN A N 1
ATOM 661 C CA . GLN A 1 84 ? 0.092 12.716 -11.499 1.00 71.12 84 GLN A CA 1
ATOM 662 C C . GLN A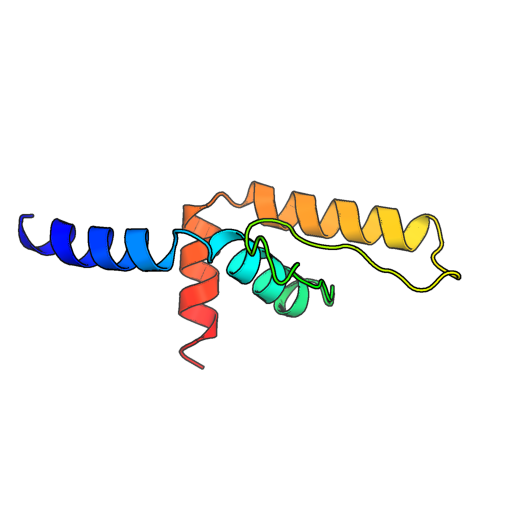 1 84 ? -0.362 14.014 -12.189 1.00 71.12 84 GLN A C 1
ATOM 664 O O . GLN A 1 84 ? 0.475 14.813 -12.592 1.00 71.12 84 GLN A O 1
ATOM 669 N N . VAL A 1 85 ? -1.672 14.208 -12.382 1.00 72.12 85 VAL A N 1
ATOM 670 C CA . VAL A 1 85 ? -2.255 15.339 -13.139 1.00 72.12 85 VAL A CA 1
ATOM 671 C C . VAL A 1 85 ? -2.746 16.465 -12.206 1.00 72.12 85 VAL A C 1
ATOM 673 O O . VAL A 1 85 ? -3.398 17.405 -12.654 1.00 72.12 85 VAL A O 1
ATOM 676 N N . ARG A 1 86 ? -2.449 16.385 -10.904 1.00 51.44 86 ARG A N 1
ATOM 677 C CA . ARG A 1 86 ? -2.725 17.438 -9.918 1.00 51.44 86 ARG A CA 1
ATOM 678 C C . ARG A 1 86 ? -1.458 18.155 -9.491 1.00 51.44 86 ARG A C 1
ATOM 680 O O . ARG A 1 86 ? -0.442 17.456 -9.304 1.00 51.44 86 ARG A O 1
#

Solvent-accessible surface area (backbone atoms only — not comparable to full-atom values): 5130 Å² total; per-residue (Å²): 114,86,75,53,53,62,56,51,49,54,47,48,58,58,42,62,62,30,55,46,51,51,50,39,53,46,35,34,74,78,63,75,39,85,66,48,62,43,90,91,42,48,70,41,77,42,86,79,74,64,94,81,67,50,69,69,58,53,50,53,49,50,52,49,50,50,60,56,59,73,58,36,73,70,48,51,53,52,56,48,57,60,59,72,76,109

Sequence (86 aa):
PMVLRPVVSVLDEKLKGSLSGFVGALLLRDYDVLVAFTEYNRNVIRLEPPLICQREHVDRFIEALDSLLSRGIVSIVKDFVKSQVR

Mean predicted aligned error: 7.65 Å

Foldseek 3Di:
DVVVVVVVVVVVVVCVLCLLVLLQVCCCVVQVDHWDADPVGSNDIDDDDPPPDDPVNVVSVVVSSCVQCVCDPVVSVVVSVVVVVD

Nearest PDB structures (foldseek):
  5ddu-assembly2_C  TM=8.823E-01  e=1.523E-01  Actinoalloteichus sp. WH1-2216-6
  5ddu-assembly1_A  TM=8.824E-01  e=1.844E-01  Actinoalloteichus sp. WH1-2216-6
  5ddw-assembly1_B  TM=8.842E-01  e=4.510E-01  Actinoalloteichus sp. WH1-2216-6
  6jcb-assembly2_D  TM=8.191E-01  e=3.493E-01  Actinoalloteichus sp. WH1-2216-6
  6jcb-assembly1_B  TM=7.979E-01  e=3.969E-01  Actinoalloteichus sp. WH1-2216-6

Secondary structure (DSSP, 8-state):
-TTHHHHHHHHHHHHTTTHHHHHHHHHHHHH----EE-SS-TT-EE----TT--HHHHHHHHHHHHHHHTT-HHHHHHHHHHHTT-

Radius of gyration: 15.0 Å; Cα contacts (8 Å, |Δi|>4): 60; chains: 1; bounding box: 28×24×53 Å